Protein AF-A0A529LCG3-F1 (afdb_monomer)

Foldseek 3Di:
DDPVVVVVVLVCCCVVPDDDDVVLVVLQVVLVVVVFPPPDDRPVVLVVLVVVCVVVVPPDDDDDDCRSPSSD

Radius of gyration: 13.65 Å; Cα contacts (8 Å, |Δi|>4): 36; chains: 1; bounding box: 36×28×34 Å

Secondary structure (DSSP, 8-state):
--HHHHHHHHHHHHHHH----HHHHHHHHHHHHTT--S-PPPHHHHHHHHHHHHHTT-S----S--TTSTT-

Structure (mmCIF, N/CA/C/O backbone):
data_AF-A0A529LCG3-F1
#
_entry.id   AF-A0A529LCG3-F1
#
loop_
_atom_site.group_PDB
_atom_site.id
_atom_site.type_symbol
_atom_site.label_atom_id
_atom_site.label_alt_id
_atom_site.label_comp_id
_atom_site.label_asym_id
_atom_site.label_entity_id
_atom_site.label_seq_id
_atom_site.pdbx_PDB_ins_code
_atom_site.Cartn_x
_atom_site.Cartn_y
_atom_site.Cartn_z
_atom_site.occupancy
_atom_site.B_iso_or_equiv
_atom_site.auth_seq_id
_atom_site.auth_comp_id
_atom_site.auth_asym_id
_atom_site.auth_atom_id
_atom_site.pdbx_PDB_model_num
ATOM 1 N N . MET A 1 1 ? 23.576 -4.046 4.796 1.00 68.94 1 MET A N 1
ATOM 2 C CA . MET A 1 1 ? 22.899 -5.266 4.291 1.00 68.94 1 MET A CA 1
ATOM 3 C C . MET A 1 1 ? 22.680 -5.147 2.790 1.00 68.94 1 MET A C 1
ATOM 5 O O . MET A 1 1 ? 22.537 -4.030 2.312 1.00 68.94 1 MET A O 1
ATOM 9 N N . SER A 1 2 ? 22.691 -6.257 2.047 1.00 94.31 2 SER A N 1
ATOM 10 C CA . SER A 1 2 ? 22.500 -6.247 0.588 1.00 94.31 2 SER A CA 1
ATOM 11 C C . SER A 1 2 ? 21.015 -6.211 0.208 1.00 94.31 2 SER A C 1
ATOM 13 O O . SER A 1 2 ? 20.169 -6.673 0.973 1.00 94.31 2 SER A O 1
ATOM 15 N N . LYS A 1 3 ? 20.699 -5.722 -1.001 1.00 94.44 3 LYS A N 1
ATOM 16 C CA . LYS A 1 3 ? 19.331 -5.736 -1.558 1.00 94.44 3 LYS A CA 1
ATOM 17 C 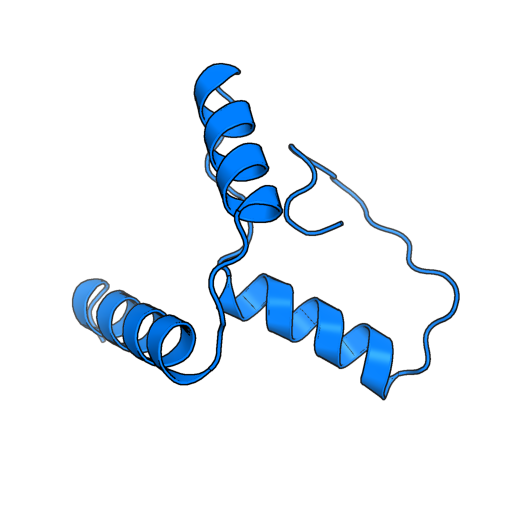C . LYS A 1 3 ? 18.695 -7.129 -1.486 1.00 94.44 3 LYS A C 1
ATOM 19 O O . LYS A 1 3 ? 17.535 -7.250 -1.128 1.00 94.44 3 LYS A O 1
ATOM 24 N N . LYS A 1 4 ? 19.487 -8.177 -1.738 1.00 96.62 4 LYS A N 1
ATOM 25 C CA . LYS A 1 4 ? 19.046 -9.577 -1.671 1.00 96.62 4 LYS A CA 1
ATOM 26 C C . LYS A 1 4 ? 18.529 -9.974 -0.285 1.00 96.62 4 LYS A C 1
ATOM 28 O O . LYS A 1 4 ? 17.526 -10.669 -0.200 1.00 96.62 4 LYS A O 1
ATOM 33 N N . ILE A 1 5 ? 19.204 -9.541 0.784 1.00 97.88 5 ILE A N 1
ATOM 34 C CA . ILE A 1 5 ? 18.767 -9.844 2.155 1.00 97.88 5 ILE A CA 1
ATOM 35 C C . ILE A 1 5 ? 17.452 -9.121 2.454 1.00 97.88 5 ILE A C 1
ATOM 37 O O . ILE A 1 5 ? 16.538 -9.739 2.982 1.00 97.88 5 ILE A O 1
ATOM 41 N N . TRP A 1 6 ? 17.335 -7.846 2.075 1.00 96.94 6 TRP A N 1
ATOM 42 C CA . TRP A 1 6 ? 16.101 -7.089 2.287 1.00 96.94 6 TRP A CA 1
ATOM 43 C C . TR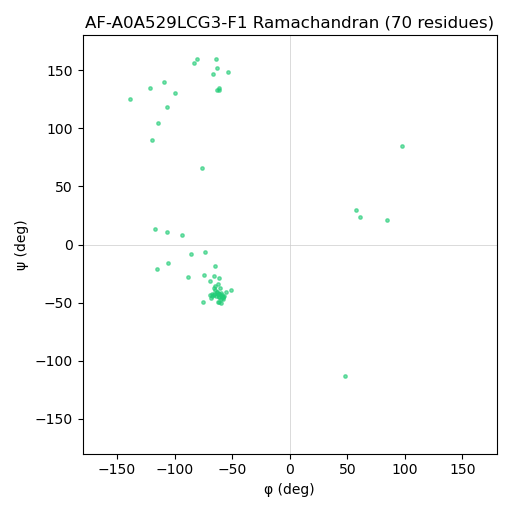P A 1 6 ? 14.907 -7.678 1.538 1.00 96.94 6 TRP A C 1
ATOM 45 O O . TRP A 1 6 ? 13.849 -7.817 2.135 1.00 96.94 6 TRP A O 1
ATOM 55 N N . THR A 1 7 ? 15.091 -8.095 0.282 1.00 96.94 7 THR A N 1
ATOM 56 C CA . THR A 1 7 ? 14.045 -8.799 -0.474 1.00 96.94 7 THR A CA 1
ATOM 57 C C . THR A 1 7 ? 13.628 -10.092 0.223 1.00 96.94 7 THR A C 1
ATOM 59 O O . THR A 1 7 ? 12.446 -10.291 0.444 1.00 96.94 7 THR A O 1
ATOM 62 N N . ALA A 1 8 ? 14.580 -10.921 0.665 1.00 97.88 8 ALA A N 1
ATOM 63 C CA . ALA A 1 8 ? 14.252 -12.174 1.350 1.00 97.88 8 ALA A CA 1
ATOM 64 C C . ALA A 1 8 ? 13.486 -11.962 2.671 1.00 97.88 8 ALA A C 1
ATOM 66 O O . ALA A 1 8 ? 12.640 -12.776 3.032 1.00 97.88 8 ALA A O 1
ATOM 67 N N . VAL A 1 9 ? 13.780 -10.880 3.398 1.00 97.31 9 VAL A N 1
ATOM 68 C CA . VAL A 1 9 ? 13.040 -10.514 4.614 1.00 97.31 9 VAL A CA 1
ATOM 69 C C . VAL A 1 9 ? 11.620 -10.051 4.279 1.00 97.31 9 VAL A C 1
ATOM 71 O O . VAL A 1 9 ? 10.688 -10.470 4.961 1.00 97.31 9 VAL A O 1
ATOM 74 N N . ASP A 1 10 ? 11.446 -9.223 3.244 1.00 97.00 10 ASP A N 1
ATOM 75 C CA . ASP A 1 10 ? 10.120 -8.752 2.813 1.00 97.00 10 ASP A CA 1
ATOM 76 C C . ASP A 1 10 ? 9.256 -9.928 2.326 1.00 97.00 10 ASP A C 1
ATOM 78 O O . ASP A 1 10 ? 8.122 -10.087 2.775 1.00 97.00 10 ASP A O 1
ATOM 82 N N . ASP A 1 11 ? 9.835 -10.827 1.521 1.00 96.88 11 ASP A N 1
ATOM 83 C CA . ASP A 1 11 ? 9.183 -12.054 1.051 1.00 96.88 11 ASP A CA 1
ATOM 84 C C . ASP A 1 11 ? 8.740 -12.936 2.228 1.00 96.88 11 ASP A C 1
ATOM 86 O O . ASP A 1 11 ? 7.602 -13.402 2.258 1.00 96.88 11 ASP A O 1
ATOM 90 N N . TYR A 1 12 ? 9.612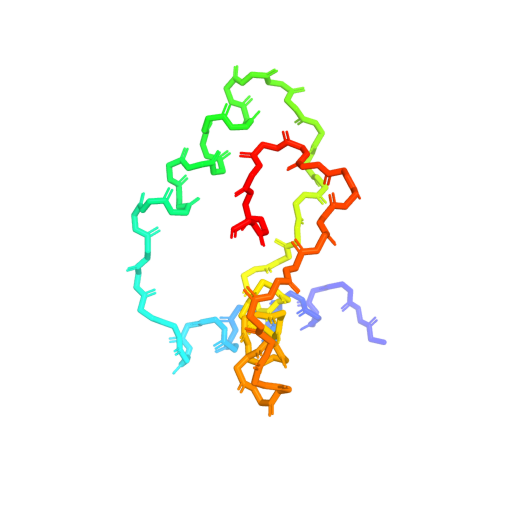 -13.128 3.228 1.00 97.94 12 TYR A N 1
ATOM 91 C CA . TYR A 1 12 ? 9.285 -13.895 4.432 1.00 97.94 12 TYR A CA 1
ATOM 92 C C . TYR A 1 12 ? 8.126 -13.275 5.221 1.00 97.94 12 TYR A C 1
ATOM 94 O O . TYR A 1 12 ? 7.241 -13.997 5.683 1.00 97.94 12 TYR A O 1
ATOM 102 N N . ILE A 1 13 ? 8.109 -11.948 5.385 1.00 97.44 13 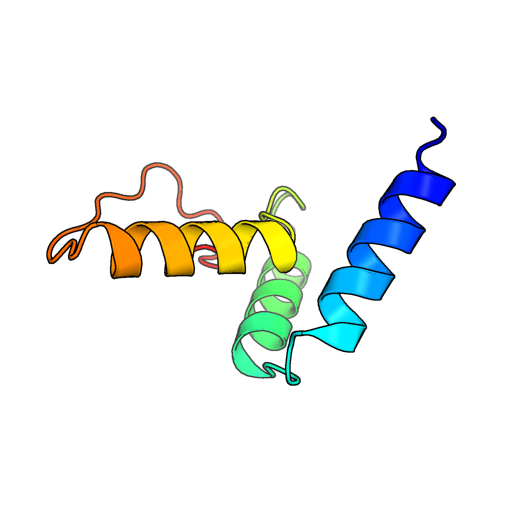ILE A N 1
ATOM 103 C CA . ILE A 1 13 ? 7.018 -11.243 6.072 1.00 97.44 13 ILE A CA 1
ATOM 104 C C . ILE A 1 13 ? 5.703 -11.453 5.319 1.00 97.44 13 ILE A C 1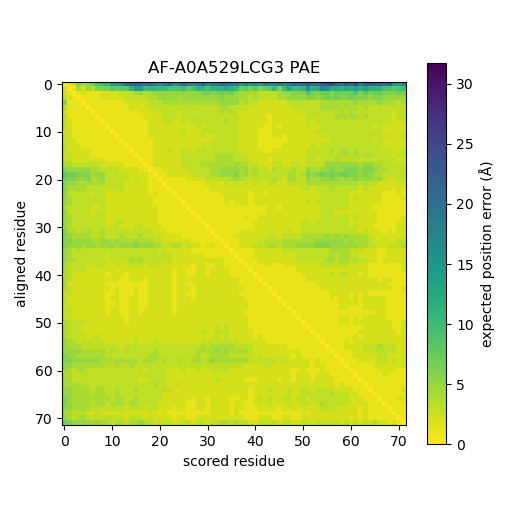
ATOM 106 O O . ILE A 1 13 ? 4.708 -11.843 5.932 1.00 97.44 13 ILE A O 1
ATOM 110 N N . VAL A 1 14 ? 5.707 -11.233 4.002 1.00 97.25 14 VAL A N 1
ATOM 111 C CA . VAL A 1 14 ? 4.519 -11.368 3.153 1.00 97.25 14 VAL A CA 1
ATOM 112 C C . VAL A 1 14 ? 3.993 -12.802 3.185 1.00 97.25 14 VAL A C 1
ATOM 114 O O . VAL A 1 14 ? 2.820 -13.003 3.486 1.00 97.25 14 VAL A O 1
ATOM 117 N N . SER A 1 15 ? 4.852 -13.804 2.977 1.00 96.69 15 SER A N 1
ATOM 118 C CA . SER A 1 15 ? 4.431 -15.211 2.964 1.00 96.69 15 SER A CA 1
ATOM 119 C C . SER A 1 15 ? 3.936 -15.715 4.319 1.00 96.69 15 SER A C 1
ATOM 121 O O . SER A 1 15 ? 3.173 -16.674 4.372 1.00 96.69 15 SER A O 1
ATOM 123 N N . SER A 1 16 ? 4.413 -15.125 5.419 1.00 97.81 16 SER A N 1
ATOM 124 C CA . SER A 1 16 ? 4.074 -15.576 6.775 1.00 97.81 16 SER A CA 1
ATOM 125 C C . SER A 1 16 ? 2.812 -14.923 7.328 1.00 97.81 16 SER A C 1
ATOM 127 O O . SER A 1 16 ? 2.167 -15.501 8.201 1.00 97.81 16 SER A O 1
ATOM 129 N N . LEU A 1 17 ? 2.490 -13.703 6.888 1.00 96.81 17 LEU A N 1
ATOM 130 C CA . LEU A 1 17 ? 1.435 -12.894 7.502 1.00 96.81 17 LEU A CA 1
ATOM 131 C C . LEU A 1 17 ? 0.246 -12.624 6.584 1.00 96.81 17 LEU A C 1
ATOM 133 O O . LEU A 1 17 ? -0.812 -12.248 7.096 1.00 96.81 17 LEU A O 1
ATOM 137 N N . PHE A 1 18 ? 0.407 -12.725 5.261 1.00 95.75 18 PHE A N 1
ATOM 138 C CA . PHE A 1 18 ? -0.635 -12.336 4.312 1.00 95.75 18 PHE A CA 1
ATOM 139 C C . PHE A 1 18 ? -1.257 -13.548 3.637 1.00 95.75 18 PHE A C 1
ATOM 141 O O . PHE A 1 18 ? -0.583 -14.498 3.246 1.00 95.75 18 PHE A O 1
ATOM 148 N N . GLU A 1 19 ? -2.573 -13.476 3.481 1.00 94.75 19 GLU A N 1
ATOM 149 C CA . GLU A 1 19 ? -3.306 -14.326 2.554 1.00 94.75 19 GLU A CA 1
ATOM 150 C C . GLU A 1 19 ? -3.185 -13.750 1.138 1.00 94.75 19 GLU A C 1
ATOM 152 O O . GLU A 1 19 ? -2.879 -12.567 0.961 1.00 94.75 19 GLU A O 1
ATOM 157 N N . ALA A 1 20 ? -3.421 -14.589 0.129 1.00 90.81 20 ALA A N 1
ATOM 158 C CA . ALA A 1 20 ? -3.444 -14.137 -1.256 1.00 90.81 20 ALA A CA 1
ATOM 159 C C . ALA A 1 20 ? -4.562 -13.103 -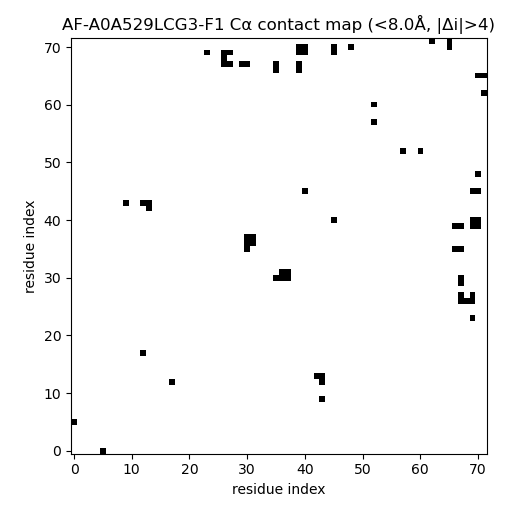1.467 1.00 90.81 20 ALA A C 1
ATOM 161 O O . ALA A 1 20 ? -5.705 -13.335 -1.068 1.00 90.81 20 ALA A O 1
ATOM 162 N N . ASP A 1 21 ? -4.237 -11.996 -2.137 1.00 94.25 21 ASP A N 1
ATOM 163 C CA . ASP A 1 21 ? -5.189 -10.939 -2.476 1.00 94.25 21 ASP A CA 1
ATOM 164 C C . ASP A 1 21 ? -5.260 -10.766 -4.003 1.00 94.25 21 ASP A C 1
ATOM 166 O O . ASP A 1 21 ? -4.515 -9.972 -4.589 1.00 94.25 21 ASP A O 1
ATOM 170 N N . PRO A 1 22 ? -6.163 -11.502 -4.677 1.00 95.81 22 PRO A N 1
ATOM 171 C CA . PRO A 1 22 ? -6.260 -11.466 -6.131 1.00 95.81 22 PRO A CA 1
ATOM 172 C C . PRO A 1 22 ? -6.699 -10.100 -6.678 1.00 95.81 22 PRO A C 1
ATOM 174 O O . PRO A 1 22 ? -6.498 -9.835 -7.864 1.00 95.81 22 PRO A O 1
ATOM 177 N N . VAL A 1 23 ? -7.293 -9.225 -5.855 1.00 96.75 23 VAL A N 1
ATOM 178 C CA . VAL A 1 23 ? -7.674 -7.870 -6.280 1.00 96.75 23 VAL A CA 1
ATOM 179 C C . VAL A 1 23 ? -6.431 -6.996 -6.373 1.00 96.75 23 VAL A C 1
ATOM 181 O O . VAL A 1 23 ? -6.203 -6.368 -7.407 1.00 96.75 23 VAL A O 1
ATOM 184 N N . LEU A 1 24 ? -5.595 -7.001 -5.336 1.00 96.38 24 LEU A N 1
ATOM 185 C CA . LEU A 1 24 ? -4.339 -6.252 -5.333 1.00 96.38 24 LEU A CA 1
ATOM 186 C C . LEU A 1 24 ? -3.347 -6.781 -6.384 1.00 96.38 24 LEU A C 1
ATOM 188 O O . LEU A 1 24 ? -2.685 -5.990 -7.060 1.00 96.38 24 LEU A O 1
ATOM 192 N N . ASP A 1 25 ? -3.317 -8.095 -6.619 1.00 96.62 25 ASP A N 1
ATOM 193 C CA . ASP A 1 25 ? -2.541 -8.689 -7.715 1.00 96.62 25 ASP A CA 1
ATOM 194 C C . ASP A 1 25 ? -3.009 -8.190 -9.092 1.00 96.62 25 ASP A C 1
ATOM 196 O O . ASP A 1 25 ? -2.189 -7.862 -9.963 1.00 96.62 25 ASP A O 1
ATOM 200 N N . ALA A 1 26 ? -4.329 -8.095 -9.293 1.00 97.94 26 ALA A N 1
ATOM 201 C CA . ALA A 1 26 ? -4.914 -7.571 -10.523 1.00 97.94 26 ALA A CA 1
ATOM 202 C C . ALA A 1 26 ? -4.609 -6.078 -10.716 1.00 97.94 26 ALA A C 1
ATOM 204 O O . ALA A 1 26 ? -4.318 -5.668 -11.840 1.00 97.94 26 ALA A O 1
ATOM 205 N N . VAL A 1 27 ? -4.598 -5.280 -9.642 1.00 97.94 27 VAL A N 1
ATOM 206 C CA . VAL A 1 27 ? -4.178 -3.868 -9.682 1.00 97.94 27 VAL A CA 1
ATOM 207 C C . VAL A 1 27 ? -2.731 -3.754 -10.159 1.00 97.94 27 VAL A C 1
ATOM 209 O O . VAL A 1 27 ? -2.457 -3.050 -11.131 1.00 97.94 27 VAL A O 1
ATOM 212 N N . LEU A 1 28 ? -1.803 -4.512 -9.567 1.00 97.31 28 LEU A N 1
ATOM 213 C CA . LEU A 1 28 ? -0.401 -4.499 -9.999 1.00 97.31 28 LEU A CA 1
ATOM 214 C C . LEU A 1 28 ? -0.243 -4.947 -11.460 1.00 97.31 28 LEU A C 1
ATOM 216 O O . LEU A 1 28 ? 0.586 -4.404 -12.197 1.00 97.31 28 LEU A O 1
ATOM 220 N N . ALA A 1 29 ? -1.026 -5.933 -11.905 1.00 97.94 29 ALA A N 1
ATOM 221 C CA . ALA A 1 29 ? -1.034 -6.365 -13.300 1.00 97.94 29 ALA A CA 1
ATOM 222 C C . ALA A 1 29 ? -1.559 -5.272 -14.245 1.00 97.94 29 ALA A C 1
ATOM 224 O O . ALA A 1 29 ? -0.951 -5.034 -15.291 1.00 97.94 29 ALA A O 1
ATOM 225 N N . ALA A 1 30 ? -2.630 -4.573 -13.865 1.00 98.12 30 ALA A N 1
ATOM 226 C CA . ALA A 1 30 ? -3.187 -3.459 -14.625 1.00 98.12 30 ALA A CA 1
ATOM 227 C C . ALA A 1 30 ? -2.214 -2.271 -14.705 1.00 98.12 30 ALA A C 1
ATOM 229 O O . ALA A 1 30 ? -2.070 -1.675 -15.774 1.00 98.12 30 ALA A O 1
ATOM 230 N N . ASN A 1 31 ? -1.494 -1.966 -13.621 1.00 97.88 31 ASN A N 1
ATOM 231 C CA . ASN A 1 31 ? -0.489 -0.897 -13.589 1.00 97.88 31 ASN A CA 1
ATOM 232 C C . ASN A 1 31 ? 0.641 -1.183 -14.581 1.00 97.88 31 ASN A C 1
ATOM 234 O O . ASN A 1 31 ? 0.998 -0.322 -15.388 1.00 97.88 31 ASN A O 1
ATOM 238 N N . ARG A 1 32 ? 1.137 -2.430 -14.593 1.00 97.44 32 ARG A N 1
ATOM 239 C CA . ARG A 1 32 ? 2.125 -2.888 -15.581 1.00 97.44 32 ARG A CA 1
ATOM 240 C C . ARG A 1 32 ? 1.584 -2.820 -17.009 1.00 97.44 32 ARG A C 1
ATOM 242 O O . ARG A 1 32 ? 2.282 -2.329 -17.890 1.00 97.44 32 ARG A O 1
ATOM 249 N N . GLY A 1 33 ? 0.349 -3.274 -17.238 1.00 97.75 33 GLY A N 1
ATOM 250 C CA . GLY A 1 33 ? -0.295 -3.245 -18.558 1.00 97.75 33 GLY A CA 1
ATOM 251 C C . GLY A 1 33 ? -0.473 -1.833 -19.126 1.00 97.75 33 GLY A C 1
ATOM 252 O O . GLY A 1 33 ? -0.426 -1.644 -20.337 1.00 97.75 33 GLY A O 1
ATOM 253 N N . GLN A 1 34 ? -0.606 -0.835 -18.253 1.00 97.31 34 GLN A N 1
ATOM 254 C CA . GLN A 1 34 ? -0.714 0.580 -18.615 1.00 97.31 34 GLN A CA 1
ATOM 255 C C . GLN A 1 34 ? 0.633 1.317 -18.621 1.00 97.31 34 GLN A C 1
ATOM 257 O O . GLN A 1 34 ? 0.665 2.533 -18.791 1.00 97.31 34 GLN A O 1
ATOM 262 N N . SER A 1 35 ? 1.754 0.603 -18.470 1.00 96.56 35 SER A N 1
ATOM 263 C CA . SER A 1 35 ? 3.103 1.189 -18.424 1.00 96.56 35 SER A CA 1
ATOM 264 C C . SER A 1 35 ? 3.288 2.241 -17.320 1.00 96.56 35 SER A C 1
ATOM 266 O O . SER A 1 35 ? 4.094 3.162 -17.468 1.00 96.56 35 SER A O 1
ATOM 268 N N . LEU A 1 36 ? 2.556 2.117 -16.207 1.00 97.69 36 LEU A N 1
ATOM 269 C CA . LEU A 1 36 ? 2.779 2.964 -15.039 1.00 97.69 36 LEU A CA 1
ATOM 270 C C . LEU A 1 36 ? 4.154 2.657 -14.419 1.00 97.69 36 LEU A C 1
ATOM 272 O O . LEU A 1 36 ? 4.610 1.509 -14.461 1.00 97.69 36 LEU A O 1
ATOM 276 N N . PRO A 1 37 ? 4.838 3.659 -13.836 1.00 97.44 37 PRO A N 1
ATOM 277 C CA . PRO A 1 37 ? 6.090 3.417 -13.133 1.00 97.44 37 PRO A CA 1
ATOM 278 C C . PRO A 1 37 ? 5.849 2.478 -11.945 1.00 97.44 37 PRO A C 1
ATOM 280 O O . PRO A 1 37 ? 4.908 2.676 -11.183 1.00 97.44 37 PRO A O 1
ATOM 283 N N . ALA A 1 38 ? 6.716 1.478 -11.772 1.00 96.38 38 ALA A N 1
ATOM 284 C CA . ALA A 1 38 ? 6.635 0.496 -10.686 1.00 96.38 38 ALA A CA 1
ATOM 285 C C . ALA A 1 38 ? 7.112 1.098 -9.350 1.00 96.38 38 ALA A C 1
ATOM 287 O O . ALA A 1 38 ? 8.170 0.740 -8.831 1.00 96.38 38 ALA A O 1
ATOM 288 N N . ILE A 1 39 ? 6.353 2.074 -8.852 1.00 97.69 39 ILE A N 1
ATOM 289 C CA . ILE A 1 39 ? 6.608 2.812 -7.607 1.00 97.69 39 ILE A CA 1
ATOM 290 C C . ILE A 1 39 ? 5.500 2.597 -6.569 1.00 97.69 39 ILE A C 1
ATOM 292 O O . ILE A 1 39 ? 5.434 3.338 -5.590 1.00 97.69 39 ILE A O 1
ATOM 296 N N . ASP A 1 40 ? 4.633 1.602 -6.779 1.00 97.88 40 ASP A N 1
ATOM 297 C CA . ASP A 1 40 ? 3.703 1.123 -5.761 1.00 97.88 40 ASP A CA 1
ATOM 298 C C . ASP A 1 40 ? 4.467 0.755 -4.475 1.00 97.88 40 ASP A C 1
ATOM 300 O O . ASP A 1 40 ? 5.615 0.296 -4.508 1.00 97.88 40 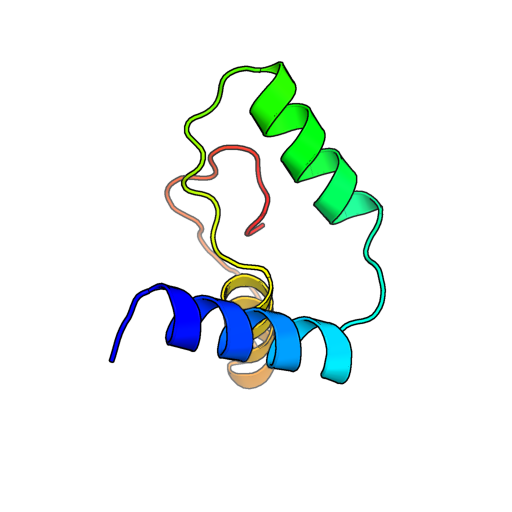ASP A O 1
ATOM 304 N N . VAL A 1 41 ? 3.820 0.936 -3.325 1.00 97.56 41 VAL A N 1
ATOM 305 C CA . VAL A 1 41 ? 4.353 0.445 -2.048 1.00 97.56 41 VAL A CA 1
ATOM 306 C C . VAL A 1 41 ? 4.449 -1.084 -2.059 1.00 97.56 41 VAL A C 1
ATOM 308 O O . VAL A 1 41 ? 3.658 -1.759 -2.718 1.00 97.56 41 VAL A O 1
ATOM 311 N N . SER A 1 42 ? 5.384 -1.660 -1.296 1.00 96.50 42 SER A N 1
ATOM 312 C CA . SER A 1 42 ? 5.401 -3.119 -1.116 1.00 96.50 42 SER A CA 1
ATOM 313 C C . SER A 1 42 ? 4.132 -3.593 -0.397 1.00 96.50 42 SER A C 1
ATOM 315 O O . SER A 1 42 ? 3.477 -2.820 0.310 1.00 96.50 42 SER A O 1
ATOM 317 N N . ALA A 1 43 ? 3.782 -4.877 -0.515 1.00 96.88 43 ALA A N 1
ATOM 318 C CA . ALA A 1 43 ? 2.636 -5.433 0.208 1.00 96.88 43 ALA A CA 1
ATOM 319 C C . ALA A 1 43 ? 2.750 -5.199 1.728 1.00 96.88 43 ALA A C 1
ATOM 321 O O . ALA A 1 43 ? 1.771 -4.827 2.379 1.00 96.88 43 ALA A O 1
ATOM 322 N N . ALA A 1 44 ? 3.955 -5.352 2.294 1.00 97.44 44 ALA A N 1
ATOM 323 C CA . ALA A 1 44 ? 4.199 -5.112 3.715 1.00 97.44 44 ALA A CA 1
ATOM 324 C C . ALA A 1 44 ? 3.954 -3.647 4.106 1.00 97.44 44 ALA A C 1
ATOM 326 O O . ALA A 1 44 ? 3.333 -3.366 5.134 1.00 97.44 44 ALA A O 1
ATOM 327 N N . GLN A 1 45 ? 4.381 -2.710 3.258 1.00 97.75 45 GLN A N 1
ATOM 328 C CA . GLN A 1 45 ? 4.146 -1.279 3.446 1.00 97.75 45 GLN A CA 1
ATOM 329 C C . GLN A 1 45 ? 2.659 -0.913 3.312 1.00 97.75 45 GLN A C 1
ATOM 331 O O . GLN A 1 45 ? 2.142 -0.182 4.156 1.00 97.75 45 GLN A O 1
ATOM 336 N N . GLY A 1 46 ? 1.946 -1.465 2.325 1.00 97.31 46 GLY A N 1
ATOM 337 C CA . GLY A 1 46 ? 0.495 -1.288 2.182 1.00 97.31 46 GLY A CA 1
ATOM 338 C C . GLY A 1 46 ? -0.271 -1.789 3.412 1.00 97.31 46 GLY A C 1
ATOM 339 O O . GLY A 1 46 ? -1.126 -1.088 3.961 1.00 97.31 46 GLY A O 1
ATOM 340 N N . LYS A 1 47 ? 0.107 -2.959 3.947 1.00 97.44 47 LYS A N 1
ATOM 341 C CA . LYS A 1 47 ? -0.482 -3.471 5.191 1.00 97.44 47 LYS A CA 1
ATOM 342 C C . LYS A 1 47 ? -0.191 -2.569 6.386 1.00 97.44 47 LYS A C 1
ATOM 344 O O . LYS A 1 47 ? -1.084 -2.350 7.205 1.00 97.44 47 LYS A O 1
ATOM 349 N N . LEU A 1 48 ? 1.025 -2.037 6.495 1.00 98.19 48 LEU A N 1
ATOM 350 C CA . LEU A 1 48 ? 1.375 -1.091 7.552 1.00 98.19 48 LEU A CA 1
ATOM 351 C C . LEU A 1 48 ? 0.478 0.155 7.501 1.00 98.19 48 LEU A C 1
ATOM 353 O O . LEU A 1 48 ? -0.052 0.543 8.540 1.00 98.19 48 LEU A O 1
ATOM 357 N N . LEU A 1 49 ? 0.244 0.736 6.318 1.00 98.31 49 LEU A N 1
ATOM 358 C CA . LEU A 1 49 ? -0.684 1.865 6.152 1.00 98.31 49 LEU A CA 1
ATOM 359 C C . LEU A 1 49 ? -2.097 1.507 6.639 1.00 98.31 49 LEU A C 1
ATOM 361 O O . LEU A 1 49 ? -2.676 2.238 7.444 1.00 98.31 49 LEU A O 1
ATOM 365 N N . SER A 1 50 ? -2.611 0.338 6.242 1.00 97.31 50 SER A N 1
ATOM 366 C CA . SER A 1 50 ? -3.908 -0.175 6.707 1.00 97.31 50 SER A CA 1
ATOM 367 C C . SER A 1 50 ? -3.973 -0.302 8.237 1.00 97.31 50 SER A C 1
ATOM 369 O O . SER A 1 50 ? -4.950 0.108 8.870 1.00 97.31 50 SER A O 1
ATOM 371 N N . LEU A 1 51 ? -2.915 -0.828 8.862 1.00 97.88 51 LEU A N 1
ATOM 372 C CA . LEU A 1 51 ? -2.829 -0.950 10.317 1.00 97.88 51 LEU A CA 1
ATOM 373 C C . LEU A 1 51 ? -2.785 0.417 11.002 1.00 97.88 51 LEU A C 1
ATOM 375 O O . LEU A 1 51 ? -3.502 0.607 11.979 1.00 97.88 51 LEU A O 1
ATOM 379 N N . LEU A 1 52 ? -2.014 1.377 10.487 1.00 98.56 52 LEU A N 1
ATOM 380 C CA . LEU A 1 52 ? -1.944 2.733 11.040 1.00 98.56 52 LEU A CA 1
ATOM 381 C C . LEU A 1 52 ? -3.307 3.434 10.998 1.00 98.56 52 LEU A C 1
ATOM 383 O O . LEU A 1 52 ? -3.722 4.013 12.002 1.00 98.56 52 LEU A O 1
ATOM 387 N N . VAL A 1 53 ? -4.041 3.319 9.886 1.00 98.44 53 VAL A N 1
ATOM 388 C CA . VAL A 1 53 ? -5.413 3.844 9.753 1.00 98.44 53 VAL A CA 1
ATOM 389 C C . VAL A 1 53 ? -6.338 3.235 10.812 1.00 98.44 53 VAL A C 1
ATOM 391 O O . VAL A 1 53 ? -7.088 3.958 11.473 1.00 98.44 53 VAL A O 1
ATOM 394 N N . ARG A 1 54 ? -6.263 1.913 11.018 1.00 98.38 54 ARG A N 1
ATOM 395 C CA . ARG A 1 54 ? -7.093 1.188 11.997 1.00 98.38 54 ARG A CA 1
ATOM 396 C C . ARG A 1 54 ? -6.731 1.534 13.440 1.00 98.38 54 A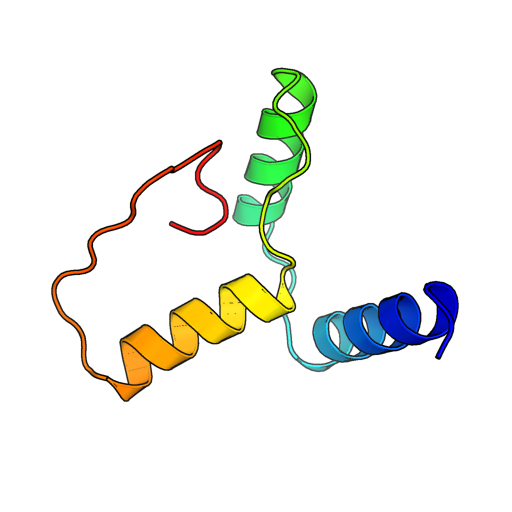RG A C 1
ATOM 398 O O . ARG A 1 54 ? -7.632 1.803 14.229 1.00 98.38 54 ARG A O 1
ATOM 405 N N . ILE A 1 55 ? -5.441 1.550 13.772 1.00 98.56 55 ILE A N 1
ATOM 406 C CA . ILE A 1 55 ? -4.923 1.900 15.104 1.00 98.56 55 ILE A CA 1
ATOM 407 C C . ILE A 1 55 ? -5.294 3.343 15.451 1.00 98.56 55 ILE A C 1
ATOM 409 O O . ILE A 1 55 ? -5.747 3.612 16.559 1.00 98.56 55 ILE A O 1
ATOM 413 N N . GLY A 1 56 ? -5.159 4.262 14.493 1.00 98.19 56 GLY A N 1
ATOM 414 C CA . GLY A 1 56 ? -5.537 5.663 14.665 1.00 98.19 56 GLY A CA 1
ATOM 415 C C . GLY A 1 56 ? -7.047 5.915 14.664 1.00 98.19 56 GLY A C 1
ATOM 416 O O . GLY A 1 56 ? -7.468 7.047 14.887 1.00 98.19 56 GLY A O 1
ATOM 417 N N . GLY A 1 57 ? -7.875 4.901 14.383 1.00 98.38 57 GLY A N 1
ATOM 418 C CA . GLY A 1 57 ? -9.328 5.050 14.291 1.00 98.38 57 GLY A CA 1
ATOM 419 C C . GLY A 1 57 ? -9.784 6.025 13.199 1.00 98.38 57 GLY A C 1
ATOM 420 O O . GLY A 1 57 ? -10.880 6.585 13.300 1.00 98.38 57 GLY A O 1
ATOM 421 N N . ALA A 1 58 ? -8.959 6.248 12.171 1.00 98.31 58 ALA A N 1
ATOM 422 C CA . ALA A 1 58 ? -9.208 7.261 11.155 1.00 98.31 58 ALA A CA 1
ATOM 423 C C . ALA A 1 58 ? -10.496 6.956 10.370 1.00 98.31 58 ALA A C 1
ATOM 425 O O . ALA A 1 58 ? -10.743 5.831 9.935 1.00 98.31 58 ALA A O 1
ATOM 426 N N . LYS A 1 59 ? -11.343 7.979 10.204 1.00 97.88 59 LYS A N 1
ATOM 427 C CA . LYS A 1 59 ? -12.610 7.901 9.447 1.00 97.88 59 LYS A CA 1
ATOM 428 C C . LYS A 1 59 ? -12.546 8.598 8.095 1.00 97.88 59 LYS A C 1
ATOM 430 O O . LYS A 1 59 ? -13.429 8.413 7.266 1.00 97.88 59 LYS A O 1
ATOM 435 N N . LYS A 1 60 ? -11.528 9.433 7.903 1.00 98.19 60 LYS A N 1
ATOM 436 C CA . LYS A 1 60 ? -11.254 10.173 6.676 1.00 98.19 60 LYS A CA 1
ATOM 437 C C . LYS A 1 60 ? -9.750 10.124 6.448 1.00 98.19 60 LYS A C 1
ATOM 439 O O . LYS A 1 60 ? -8.995 10.490 7.346 1.00 98.19 60 LYS A O 1
ATOM 444 N N . VAL A 1 61 ? -9.348 9.654 5.274 1.00 98.00 61 VAL A N 1
ATOM 445 C CA . VAL A 1 61 ? -7.953 9.573 4.838 1.00 98.00 61 VAL A CA 1
ATOM 446 C C . VAL A 1 61 ? -7.837 10.387 3.555 1.00 98.00 61 VAL A C 1
ATOM 448 O O . VAL A 1 61 ? -8.708 10.300 2.692 1.00 98.00 61 VAL A O 1
ATOM 451 N N . LEU A 1 62 ? -6.799 11.214 3.467 1.00 98.25 62 LEU A N 1
ATOM 452 C CA . LEU A 1 62 ? -6.425 11.913 2.245 1.00 98.25 62 LEU A CA 1
ATOM 453 C C . LEU A 1 62 ? -5.167 11.245 1.694 1.00 98.25 62 LEU A C 1
ATOM 455 O O . LEU A 1 62 ? -4.131 11.256 2.355 1.00 98.25 62 LEU A O 1
ATOM 459 N N . GLU A 1 63 ? -5.266 10.696 0.491 1.00 98.25 63 GLU A N 1
ATOM 460 C CA . GLU A 1 63 ? -4.131 10.184 -0.272 1.00 98.25 63 GLU A CA 1
ATOM 461 C C . GLU A 1 63 ? -3.722 11.228 -1.318 1.00 98.25 63 GLU A C 1
ATOM 463 O O . GLU A 1 63 ? -4.567 11.757 -2.041 1.00 98.25 63 GLU A O 1
ATOM 468 N N . ILE A 1 64 ? -2.429 11.552 -1.387 1.00 98.25 64 ILE A N 1
ATOM 469 C CA . ILE A 1 64 ? -1.876 12.475 -2.384 1.00 98.25 64 ILE A CA 1
ATOM 470 C C . ILE A 1 64 ? -0.937 11.677 -3.285 1.00 98.25 64 ILE A C 1
ATOM 472 O O . ILE A 1 64 ? 0.183 11.362 -2.891 1.00 98.25 64 ILE A O 1
ATOM 476 N N . GLY A 1 65 ? -1.408 11.393 -4.502 1.00 96.44 65 GLY A N 1
ATOM 477 C CA . GLY A 1 65 ? -0.696 10.590 -5.497 1.00 96.44 65 GLY A CA 1
ATOM 478 C C . GLY A 1 65 ? -1.158 9.134 -5.512 1.00 96.44 65 GLY A C 1
ATOM 479 O O . GLY A 1 65 ? -0.524 8.2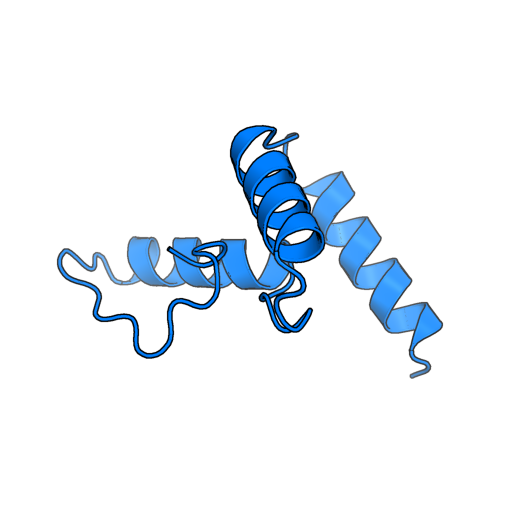85 -4.907 1.00 96.44 65 GLY A O 1
ATOM 480 N N . THR A 1 66 ? -2.233 8.856 -6.254 1.00 97.00 66 THR A N 1
ATOM 481 C CA . THR A 1 66 ? -2.882 7.531 -6.317 1.00 97.00 66 THR A CA 1
ATOM 482 C C . THR A 1 66 ? -2.109 6.495 -7.137 1.00 97.00 66 THR A C 1
ATOM 484 O O . THR A 1 66 ? -2.262 5.297 -6.920 1.00 97.00 66 THR A O 1
ATOM 487 N N . LEU A 1 67 ? -1.300 6.927 -8.115 1.00 96.88 67 LEU A N 1
ATOM 488 C CA . LEU A 1 67 ? -0.735 6.050 -9.151 1.00 96.88 67 LEU A CA 1
ATOM 489 C C . LEU A 1 67 ? -1.840 5.163 -9.762 1.00 96.88 67 LEU A C 1
ATOM 491 O O . LEU A 1 67 ? -2.745 5.687 -10.406 1.00 96.88 67 LEU A O 1
ATOM 495 N N . GLY A 1 68 ? -1.781 3.850 -9.539 1.00 96.56 68 GLY A N 1
ATOM 496 C CA . GLY A 1 68 ? -2.777 2.878 -9.973 1.00 96.56 68 GLY A CA 1
ATOM 497 C C . GLY A 1 68 ? -3.659 2.335 -8.847 1.00 96.56 68 GLY A C 1
ATOM 498 O O . GLY A 1 68 ? -4.389 1.377 -9.067 1.00 96.56 68 GLY A O 1
ATOM 499 N N . GLY A 1 69 ? -3.598 2.932 -7.654 1.00 97.19 69 GLY A N 1
ATOM 500 C CA . GLY A 1 69 ? -4.519 2.662 -6.548 1.00 97.19 69 GLY A CA 1
ATOM 501 C C . GLY A 1 69 ? -4.164 1.459 -5.676 1.00 97.19 69 GLY A C 1
ATOM 502 O O . GLY A 1 69 ? -5.043 0.927 -5.014 1.00 97.19 69 GLY A O 1
ATOM 503 N N . TYR A 1 70 ? -2.904 1.004 -5.660 1.00 98.12 70 TYR A N 1
ATOM 504 C CA . TYR A 1 70 ? -2.500 -0.134 -4.820 1.00 98.12 70 TYR A CA 1
ATOM 505 C C . TYR A 1 70 ? -2.523 0.187 -3.312 1.00 98.12 70 TYR A C 1
ATOM 507 O O . TYR A 1 70 ? -2.764 -0.694 -2.492 1.00 98.12 70 TYR A O 1
ATOM 515 N N . SER A 1 71 ? -2.256 1.442 -2.933 1.00 97.31 71 SER A N 1
ATOM 516 C CA . SER A 1 71 ? -2.267 1.915 -1.539 1.00 97.31 71 SER A CA 1
ATOM 517 C C . SER A 1 71 ? -3.640 2.345 -1.018 1.00 97.31 71 SER A C 1
ATOM 519 O O . SER A 1 71 ? -3.745 2.651 0.174 1.00 97.31 71 SER A O 1
ATOM 521 N N . THR A 1 72 ? -4.642 2.407 -1.895 1.00 95.44 72 THR A N 1
ATOM 522 C CA . THR A 1 72 ? -5.968 2.983 -1.632 1.00 95.44 72 THR A CA 1
ATOM 523 C C . THR A 1 72 ? -6.896 1.986 -0.944 1.00 95.44 72 THR A C 1
ATOM 525 O O . THR A 1 72 ? -7.570 2.395 0.031 1.00 95.44 72 THR A O 1
#

Sequence (72 aa):
MSKKIWTAVDDYIVSSLFEADPVLDAVLAANRGQSLPAIDVSAAQGKLLSLLVRIGGAKKVLEIGTLGGYST

pLDDT: mean 96.79, std 3.53, range [68.94, 98.56]

Mean predicted aligned error: 2.62 Å

Nearest PDB structures (foldseek):
  3tfw-assembly1_B-2  TM=9.799E-01  e=1.821E-04  Klebsiella pneumoniae subsp. pneumoniae MGH 78578
  8c9t-assembly2_B  TM=9.342E-01  e=1.055E-03  Streptomyces avermitilis MA-4680 = NBRC 14893
  3duw-assembly1_B  TM=9.927E-01  e=3.325E-03  Bacillus cereus ATCC 10987

Solvent-accessible surface area (backbone atoms only — not comparable to full-atom values): 4658 Å² total; per-residue (Å²): 135,57,73,69,56,55,51,54,51,52,52,50,52,42,70,73,74,53,77,92,51,72,66,62,53,49,38,55,51,50,31,54,76,67,68,48,79,95,72,72,72,52,72,67,54,40,50,49,52,55,48,50,41,60,75,68,64,60,87,77,85,87,84,86,80,63,88,72,48,80,82,111